Protein AF-A0A928ZDA4-F1 (afdb_monomer_lite)

Sequence (177 aa):
MYIRYGYVRYALRTIPEGKDPSRIAKKLLLHYDCTYNRDIRKQRLRQGKANVVLLCFGHQFLLLATNGEHPEFEKIESLQFSENPLQFSGYSIGVKQGKPYVQMTSRRFRGIKKTLTWMAVHDHNRVTRYMKEISPFSFKGVSDQRWKLIQMVNKKRKKAGLPRIRWSDISPMLTKH

Radius of gyration: 20.85 Å; chains: 1; bounding box: 44×40×58 Å

Secondary structure (DSSP, 8-state):
-GGGGTEEEEEEEEPPTTS-HHHHHHHHHHHTT----HHHHHHHHHTTBPPEEEEEETTEEEEEEESSB-TTTTTS--EETTTSPEEETTEEEEEETTEEEEEE-HHHHHHHHHHHHHHTTS-HHHHHHHHHHT-S---HHHHHHHHHHHHHHHHHHHHTTPPPPPGGGTSPP----

Structure (mmCIF, N/CA/C/O backbone):
data_AF-A0A928ZDA4-F1
#
_entry.id   AF-A0A928ZDA4-F1
#
loop_
_atom_site.group_PDB
_atom_site.id
_atom_site.type_symbol
_atom_site.label_atom_id
_atom_site.label_alt_id
_atom_site.label_comp_id
_atom_site.label_asym_id
_atom_site.label_entity_id
_atom_site.label_seq_id
_atom_site.pdbx_PDB_ins_code
_atom_site.Cartn_x
_atom_site.Cartn_y
_atom_site.Cartn_z
_atom_site.occupancy
_atom_site.B_iso_or_equiv
_atom_site.auth_seq_id
_atom_site.auth_comp_id
_atom_site.auth_asym_id
_atom_site.auth_atom_id
_atom_site.pdbx_PDB_model_num
ATOM 1 N N . MET A 1 1 ? -10.376 3.793 -1.188 1.00 70.31 1 MET A N 1
ATOM 2 C CA . MET A 1 1 ? -9.253 3.529 -0.261 1.00 70.31 1 MET A CA 1
ATOM 3 C C . MET A 1 1 ? -9.558 4.163 1.087 1.00 70.31 1 MET A C 1
ATOM 5 O O . MET A 1 1 ? -9.846 5.350 1.101 1.00 70.31 1 MET A O 1
ATOM 9 N N . TYR A 1 2 ? -9.534 3.392 2.180 1.00 84.75 2 TYR A N 1
ATOM 10 C CA . TYR A 1 2 ? -9.996 3.803 3.520 1.00 84.75 2 TYR A CA 1
ATOM 11 C C . TYR A 1 2 ? -9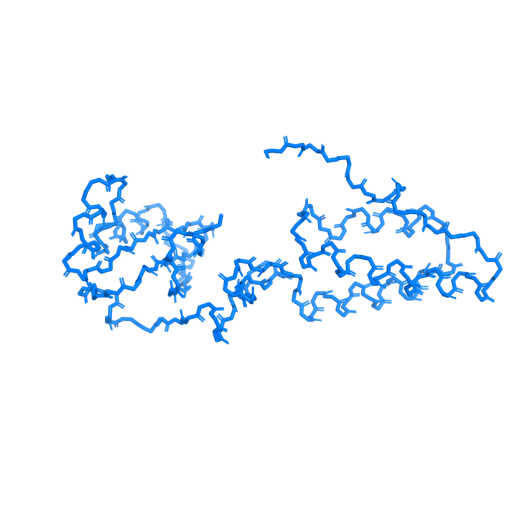.275 5.021 4.111 1.00 84.75 2 TYR A C 1
ATOM 13 O O . TYR A 1 2 ? -9.901 5.796 4.825 1.00 84.75 2 TYR A O 1
ATOM 21 N N . ILE A 1 3 ? -8.018 5.257 3.727 1.00 88.56 3 ILE A N 1
ATOM 22 C CA . ILE A 1 3 ? -7.254 6.450 4.127 1.00 88.56 3 ILE A CA 1
ATOM 23 C C . ILE A 1 3 ? -8.020 7.752 3.831 1.00 88.56 3 ILE A C 1
ATOM 25 O O . ILE A 1 3 ? -8.019 8.665 4.648 1.00 88.56 3 ILE A O 1
ATOM 29 N N . ARG A 1 4 ? -8.764 7.827 2.712 1.00 88.31 4 ARG A N 1
ATOM 30 C CA . ARG A 1 4 ? -9.570 9.019 2.369 1.00 88.31 4 ARG A CA 1
ATOM 31 C C . ARG A 1 4 ? -10.727 9.287 3.338 1.00 88.31 4 ARG A C 1
ATOM 33 O O . ARG A 1 4 ? -11.314 10.357 3.295 1.00 88.31 4 ARG A O 1
ATOM 40 N N . TYR A 1 5 ? -11.079 8.296 4.152 1.00 90.06 5 TYR A N 1
ATOM 41 C CA . TYR A 1 5 ? -12.140 8.355 5.154 1.00 90.06 5 TYR A CA 1
ATOM 42 C C . TYR A 1 5 ? -11.578 8.454 6.582 1.00 90.06 5 TYR A C 1
ATOM 44 O O . TYR A 1 5 ? -12.298 8.172 7.533 1.00 90.06 5 TYR A O 1
ATOM 52 N N . GLY A 1 6 ? -10.300 8.818 6.734 1.00 92.31 6 GLY A N 1
ATOM 53 C CA . GLY A 1 6 ? -9.678 9.068 8.035 1.00 92.31 6 GLY A CA 1
ATOM 54 C C . GLY A 1 6 ? -9.099 7.838 8.730 1.00 92.31 6 GLY A C 1
ATOM 55 O O . GLY A 1 6 ? -8.660 7.956 9.867 1.00 92.31 6 GLY A O 1
ATOM 56 N N . TYR A 1 7 ? -9.065 6.674 8.073 1.00 95.62 7 TYR A N 1
ATOM 57 C CA . TYR A 1 7 ? -8.406 5.478 8.610 1.00 95.62 7 TYR A CA 1
ATOM 58 C C . TYR A 1 7 ? -6.898 5.569 8.374 1.00 95.62 7 TYR A C 1
ATOM 60 O O . TYR A 1 7 ? -6.413 5.255 7.285 1.00 95.62 7 TYR A O 1
ATOM 68 N N . VAL A 1 8 ? -6.178 6.059 9.378 1.00 96.19 8 VAL A N 1
ATOM 69 C CA . VAL A 1 8 ? -4.759 6.433 9.279 1.00 96.19 8 VAL A CA 1
ATOM 70 C C . VAL A 1 8 ? -3.823 5.449 9.977 1.00 96.19 8 VAL A C 1
ATOM 72 O O . VAL A 1 8 ? -2.634 5.427 9.658 1.00 96.19 8 VAL A O 1
ATOM 75 N N . ARG A 1 9 ? -4.360 4.600 10.861 1.00 97.50 9 ARG A N 1
ATOM 76 C CA . ARG A 1 9 ? -3.634 3.530 11.553 1.00 97.50 9 ARG A CA 1
ATOM 77 C C . ARG A 1 9 ? -4.028 2.166 10.999 1.00 97.50 9 ARG A C 1
ATOM 79 O O . ARG A 1 9 ? -5.165 1.979 10.558 1.00 97.50 9 ARG A O 1
ATOM 86 N N . TYR A 1 10 ? -3.111 1.207 11.042 1.00 97.94 10 TYR A N 1
ATOM 87 C CA . TYR A 1 10 ? -3.396 -0.175 10.678 1.00 97.94 10 TYR A CA 1
ATOM 88 C C . TYR A 1 10 ? -2.612 -1.192 11.505 1.00 97.94 10 TYR A C 1
ATOM 90 O O . TYR A 1 10 ? -1.530 -0.905 12.010 1.00 97.94 10 TYR A O 1
ATOM 98 N N . ALA A 1 11 ? -3.145 -2.407 11.584 1.00 97.06 11 ALA A N 1
ATOM 99 C CA . ALA A 1 11 ? -2.438 -3.583 12.068 1.00 97.06 11 ALA A CA 1
ATOM 100 C C . ALA A 1 11 ? -2.668 -4.742 11.094 1.00 97.06 11 ALA A C 1
ATOM 102 O O . ALA A 1 11 ? -3.808 -5.119 10.816 1.00 97.06 11 ALA A O 1
ATOM 103 N N . LEU A 1 12 ? -1.577 -5.291 10.558 1.00 95.62 12 LEU A N 1
ATOM 104 C CA . LEU A 1 12 ? -1.601 -6.482 9.712 1.00 95.62 12 LEU A CA 1
ATOM 105 C C . LEU A 1 12 ? -1.318 -7.715 10.576 1.00 95.62 12 LEU A C 1
ATOM 107 O O . LEU A 1 12 ? -0.388 -7.715 11.387 1.00 95.62 12 LEU A O 1
ATOM 111 N N . ARG A 1 13 ? -2.120 -8.766 10.407 1.00 92.62 13 ARG A N 1
ATOM 112 C CA . ARG A 1 13 ? -1.989 -10.042 11.117 1.00 92.62 13 ARG A CA 1
ATOM 113 C C . ARG A 1 13 ? -2.178 -11.208 10.151 1.00 92.62 13 ARG A C 1
ATOM 115 O O . ARG A 1 13 ? -2.877 -11.083 9.146 1.00 92.62 13 ARG A O 1
ATOM 122 N N . THR A 1 14 ? -1.578 -12.344 10.489 1.00 93.00 14 THR A N 1
ATOM 123 C CA . THR A 1 14 ? -1.718 -13.601 9.749 1.00 93.00 14 THR A CA 1
ATOM 124 C C . THR A 1 14 ? -2.354 -14.642 10.659 1.00 93.00 14 THR A C 1
ATOM 126 O O . THR A 1 14 ? -1.946 -14.803 11.808 1.00 93.00 14 THR A O 1
ATOM 129 N N . ILE A 1 15 ? -3.360 -15.343 10.150 1.00 87.88 15 ILE A N 1
ATOM 130 C CA . ILE A 1 15 ? -3.972 -16.493 10.799 1.00 87.88 15 ILE A CA 1
ATOM 131 C C . ILE A 1 15 ? -3.082 -17.716 10.568 1.00 87.88 15 ILE A C 1
ATOM 133 O O . ILE A 1 15 ? -2.804 -18.029 9.409 1.00 87.88 15 ILE A O 1
ATOM 137 N N . PRO A 1 16 ? -2.690 -18.436 11.636 1.00 88.69 16 PRO A N 1
ATOM 138 C CA . PRO A 1 16 ? -1.978 -19.701 11.511 1.00 88.69 16 PRO A CA 1
ATOM 139 C C . PRO A 1 16 ? -2.716 -20.706 10.625 1.00 88.69 16 PRO A C 1
ATOM 141 O O . PRO A 1 16 ? -3.950 -20.761 10.623 1.00 88.69 16 PRO A O 1
ATOM 144 N N . GLU A 1 17 ? -1.959 -21.529 9.910 1.00 85.75 17 GLU A N 1
ATOM 145 C CA . GLU A 1 17 ? -2.516 -22.621 9.114 1.00 85.75 17 GLU A CA 1
ATOM 146 C C . GLU A 1 17 ? -3.357 -23.572 9.987 1.00 85.75 17 GLU A C 1
ATOM 148 O O . GLU A 1 17 ? -3.111 -23.740 11.183 1.00 85.75 17 GLU A O 1
ATOM 153 N N . GLY A 1 18 ? -4.420 -24.135 9.407 1.00 88.25 18 GLY A N 1
ATOM 154 C CA . GLY A 1 18 ? -5.359 -25.021 10.106 1.00 88.25 18 GLY A CA 1
ATOM 155 C C . GLY A 1 18 ? -6.476 -24.319 10.889 1.00 88.25 18 GLY A C 1
ATOM 156 O O . GLY A 1 18 ? -7.424 -24.979 11.315 1.00 88.25 18 GLY A O 1
ATOM 157 N N . LYS A 1 19 ? -6.437 -22.989 11.054 1.00 91.38 19 LYS A N 1
ATOM 158 C CA . LYS A 1 19 ? -7.575 -22.240 11.614 1.00 91.38 19 LYS A CA 1
ATOM 159 C C . LYS A 1 19 ? -8.498 -21.722 10.515 1.00 91.38 19 LYS A C 1
ATOM 161 O O . LYS A 1 19 ? -8.033 -21.174 9.522 1.00 91.38 19 LYS A O 1
ATOM 166 N N . ASP A 1 20 ? -9.806 -21.826 10.750 1.00 91.69 20 ASP A N 1
ATOM 167 C CA . ASP A 1 20 ? -10.850 -21.291 9.869 1.00 91.69 20 ASP A CA 1
ATOM 168 C C . ASP A 1 20 ? -10.830 -19.744 9.866 1.00 91.69 20 ASP A C 1
ATOM 170 O O . ASP A 1 20 ? -11.156 -19.120 10.893 1.00 91.69 20 ASP A O 1
ATOM 174 N N . PRO A 1 21 ? -10.490 -19.106 8.725 1.00 93.19 21 PRO A N 1
ATOM 175 C CA . PRO A 1 21 ? -10.436 -17.654 8.619 1.00 93.19 21 PRO A CA 1
ATOM 176 C C . PRO A 1 21 ? -11.782 -16.974 8.878 1.00 93.19 21 PRO A C 1
ATOM 178 O O . PRO A 1 21 ? -11.818 -15.903 9.481 1.00 93.19 21 PRO A O 1
ATOM 181 N N . SER A 1 22 ? -12.901 -17.587 8.484 1.00 92.69 22 SER A N 1
ATOM 182 C CA . SER A 1 22 ? -14.239 -17.016 8.661 1.00 92.69 22 SER A CA 1
ATOM 183 C C . SER A 1 22 ? -14.660 -16.994 10.128 1.00 92.69 22 SER A C 1
ATOM 185 O O . SER A 1 22 ? 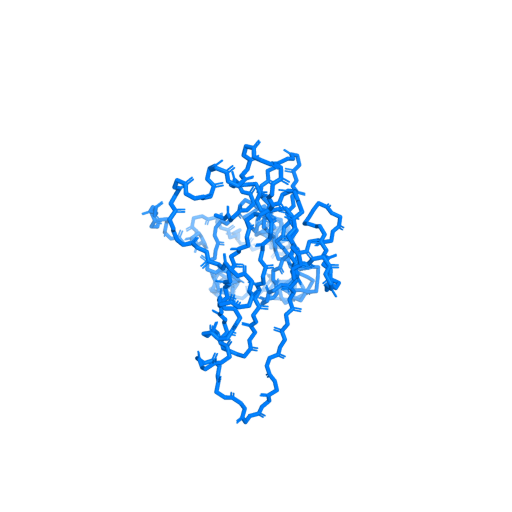-15.228 -16.003 10.597 1.00 92.69 22 SER A O 1
ATOM 187 N N . ARG A 1 23 ? -14.350 -18.051 10.889 1.00 94.38 23 ARG A N 1
ATOM 188 C CA . ARG A 1 23 ? -14.591 -18.073 12.344 1.00 94.38 23 ARG A CA 1
ATOM 189 C C . ARG A 1 23 ? -13.770 -17.014 13.067 1.00 94.38 23 ARG A C 1
ATOM 191 O O . ARG A 1 23 ? -14.292 -16.343 13.956 1.00 94.38 23 ARG A O 1
ATOM 198 N N . ILE A 1 24 ? -12.507 -16.838 12.685 1.00 93.88 24 ILE A N 1
ATOM 199 C CA . ILE A 1 24 ? -11.658 -15.798 13.274 1.00 93.88 24 ILE A CA 1
ATOM 200 C C . ILE A 1 24 ? -12.147 -14.405 12.879 1.00 93.88 24 ILE A C 1
ATOM 202 O O . ILE A 1 24 ? -12.224 -13.543 13.748 1.00 93.88 24 ILE A O 1
ATOM 206 N N . ALA A 1 25 ? -12.562 -14.194 11.627 1.00 93.81 25 ALA A N 1
ATOM 207 C CA . ALA A 1 25 ? -13.123 -12.919 11.186 1.00 93.81 25 ALA A CA 1
ATOM 208 C C . ALA A 1 25 ? -14.306 -12.494 12.067 1.00 93.81 25 ALA A C 1
ATOM 210 O O . ALA A 1 25 ? -14.339 -11.367 12.550 1.00 93.81 25 ALA A O 1
ATOM 211 N N . LYS A 1 26 ? -15.235 -13.418 12.352 1.00 94.81 26 LYS A N 1
ATOM 212 C CA . LYS A 1 26 ? -16.373 -13.167 13.253 1.00 94.81 26 LYS A CA 1
ATOM 213 C C . LYS A 1 26 ? -15.921 -12.768 14.660 1.00 94.81 26 LYS A C 1
ATOM 215 O O . LYS A 1 26 ? -16.444 -11.805 15.213 1.00 94.81 26 LYS A O 1
ATOM 220 N N . LYS A 1 27 ? -14.925 -13.464 15.220 1.00 94.94 27 LYS A N 1
ATOM 221 C CA . LYS A 1 27 ? -14.353 -13.121 16.534 1.00 94.94 27 LYS A CA 1
ATOM 222 C C . LYS A 1 27 ? -13.717 -11.732 16.532 1.00 94.94 27 LYS A C 1
ATOM 224 O O . LYS A 1 27 ? -13.946 -10.973 17.463 1.00 94.94 27 LYS A O 1
ATOM 229 N N . LEU A 1 28 ? -12.961 -11.390 15.489 1.00 95.12 28 LEU A N 1
ATOM 230 C CA . LEU A 1 28 ? -12.314 -10.083 15.355 1.00 95.12 28 LEU A CA 1
ATOM 231 C C . LEU A 1 28 ? -13.337 -8.955 15.182 1.00 95.12 28 LEU A C 1
ATOM 233 O O . LEU A 1 28 ? -13.181 -7.908 15.800 1.00 95.12 28 LEU A O 1
ATOM 237 N N . LEU A 1 29 ? -14.395 -9.166 14.393 1.00 95.88 29 LEU A N 1
ATOM 238 C CA . LEU A 1 29 ? -15.465 -8.178 14.227 1.00 95.88 29 LEU A CA 1
ATOM 239 C C . LEU A 1 29 ? -16.115 -7.824 15.569 1.00 95.88 29 LEU A C 1
ATOM 241 O O . LEU A 1 29 ? -16.313 -6.645 15.844 1.00 95.88 29 LEU A O 1
ATOM 245 N N . LEU A 1 30 ? -16.399 -8.832 16.401 1.00 96.25 30 LEU A N 1
ATOM 246 C CA . LEU A 1 30 ? -16.964 -8.636 17.737 1.00 96.25 30 LEU A CA 1
ATOM 247 C C . LEU A 1 30 ? -15.954 -8.001 18.698 1.00 96.25 30 LEU A C 1
ATOM 249 O O . LEU A 1 30 ? -16.270 -7.021 19.360 1.00 96.25 30 LEU A O 1
ATOM 253 N N . HIS A 1 31 ? -14.732 -8.535 18.750 1.00 96.62 31 HIS A N 1
ATOM 254 C CA . HIS A 1 31 ? -13.695 -8.076 19.673 1.00 96.62 31 HIS A CA 1
ATOM 255 C C . HIS A 1 31 ? -13.314 -6.609 19.442 1.00 96.62 31 HIS A C 1
ATOM 257 O O . HIS A 1 31 ? -13.164 -5.856 20.394 1.00 96.62 31 HIS A O 1
ATOM 263 N N . TYR A 1 32 ? -13.217 -6.180 18.182 1.00 96.62 32 TYR A N 1
ATOM 264 C CA . TYR A 1 32 ? -12.901 -4.794 17.828 1.00 96.62 32 TYR A CA 1
ATOM 265 C C . TYR A 1 32 ? -14.138 -3.918 17.600 1.00 96.62 32 TYR A C 1
ATOM 267 O O . TYR A 1 32 ? -14.006 -2.854 17.001 1.00 96.62 32 TYR A O 1
ATOM 275 N N . ASP A 1 33 ? -15.331 -4.378 17.999 1.00 95.81 33 ASP A N 1
ATOM 276 C CA . ASP A 1 33 ? -16.594 -3.637 17.862 1.00 95.81 33 ASP A CA 1
ATOM 277 C C . ASP A 1 33 ? -16.744 -2.978 16.467 1.00 95.81 33 ASP A C 1
ATOM 279 O O . ASP A 1 33 ? -17.072 -1.793 16.290 1.00 95.81 33 ASP A O 1
ATOM 283 N N . CYS A 1 34 ? -16.412 -3.764 15.436 1.00 95.25 34 CYS A N 1
ATOM 284 C CA . CYS A 1 34 ? -16.444 -3.333 14.047 1.00 95.25 34 CYS A CA 1
ATOM 285 C C . CYS A 1 34 ? -17.901 -3.124 13.636 1.00 95.25 34 CYS A C 1
ATOM 287 O O . CYS A 1 34 ? -18.684 -4.071 13.584 1.00 95.25 34 CYS A O 1
ATOM 289 N N . THR A 1 35 ? -18.262 -1.893 13.278 1.00 92.50 35 THR A N 1
ATOM 290 C CA . THR A 1 35 ? -19.640 -1.560 12.905 1.00 92.50 35 THR A CA 1
ATOM 291 C C . THR A 1 35 ? -19.752 -1.058 11.469 1.00 92.50 35 THR A C 1
ATOM 293 O O . THR A 1 35 ? -18.969 -0.229 10.995 1.00 92.50 35 THR A O 1
ATOM 296 N N . TYR A 1 36 ? -20.784 -1.531 10.772 1.00 88.75 36 TYR A N 1
ATOM 297 C CA . TYR A 1 36 ? -21.170 -1.024 9.455 1.00 88.75 36 TYR A CA 1
ATOM 298 C C . TYR A 1 36 ? -22.107 0.190 9.558 1.00 88.75 36 TYR A C 1
ATOM 300 O O . TYR A 1 36 ? -22.239 0.954 8.595 1.00 88.75 36 TYR A O 1
ATOM 308 N N . ASN A 1 37 ? -22.702 0.432 10.732 1.00 94.25 37 ASN A N 1
ATOM 309 C CA . ASN A 1 37 ? -23.636 1.531 10.941 1.00 94.25 37 ASN A CA 1
ATOM 310 C C . ASN A 1 37 ? -22.908 2.880 10.820 1.00 94.25 37 ASN A C 1
ATOM 312 O O . ASN A 1 37 ? -21.867 3.125 11.433 1.00 94.25 37 ASN A O 1
ATOM 316 N N . ARG A 1 38 ? -23.420 3.764 9.962 1.00 93.38 38 ARG A N 1
ATOM 317 C CA . ARG A 1 38 ? -22.803 5.068 9.694 1.00 93.38 38 ARG A CA 1
ATOM 318 C C . ARG A 1 38 ? -22.951 6.031 10.872 1.00 93.38 38 ARG A C 1
ATOM 320 O O . ARG A 1 38 ? -22.024 6.795 11.128 1.00 93.38 38 ARG A O 1
ATOM 327 N N . ASP A 1 39 ? -24.077 6.004 11.569 1.00 95.81 39 ASP A N 1
ATOM 328 C CA . ASP A 1 39 ? -24.382 6.971 12.620 1.00 95.81 39 ASP A CA 1
ATOM 329 C C . ASP A 1 39 ? -23.648 6.638 13.914 1.00 95.81 39 ASP A C 1
ATOM 331 O O . ASP A 1 39 ? -23.065 7.541 14.510 1.00 95.81 39 ASP A O 1
ATOM 335 N N . ILE A 1 40 ? -23.498 5.348 14.236 1.00 95.06 40 ILE A N 1
ATOM 336 C CA . ILE A 1 40 ? -22.592 4.902 15.308 1.00 95.06 40 ILE A CA 1
ATOM 337 C C . ILE A 1 40 ? -21.164 5.388 15.029 1.00 95.06 40 ILE A C 1
ATOM 339 O O . ILE A 1 40 ? -20.522 5.968 15.903 1.00 95.06 40 ILE A O 1
ATOM 343 N N . ARG A 1 41 ? -20.668 5.236 13.790 1.00 95.25 41 ARG A N 1
ATOM 344 C CA . ARG A 1 41 ? -19.318 5.705 13.424 1.00 95.25 41 ARG A CA 1
ATOM 345 C C . ARG A 1 41 ? -19.162 7.215 13.566 1.00 95.25 41 ARG A C 1
ATOM 347 O O . ARG A 1 41 ? -18.141 7.670 14.076 1.00 95.25 41 ARG A O 1
ATOM 354 N N . LYS A 1 42 ? -20.157 7.997 13.134 1.00 94.88 42 LYS A N 1
ATOM 355 C CA . LYS A 1 42 ? -20.159 9.461 13.304 1.00 94.88 42 LYS A CA 1
ATOM 356 C C . LYS A 1 42 ? -20.183 9.855 14.780 1.00 94.88 42 LYS A C 1
ATOM 358 O O . LYS A 1 42 ? -19.454 10.762 15.167 1.00 94.88 42 LYS A O 1
ATOM 363 N N . GLN A 1 43 ? -21.005 9.189 15.589 1.00 96.12 43 GLN A N 1
ATOM 364 C CA . GLN A 1 43 ? -21.102 9.440 17.024 1.00 96.12 43 GLN A CA 1
ATOM 365 C C . GLN A 1 43 ? -19.774 9.146 17.725 1.00 96.12 43 GLN A C 1
ATOM 367 O O . GLN A 1 43 ? -19.294 9.996 18.469 1.00 96.12 43 GLN A O 1
ATOM 372 N N . ARG A 1 44 ? -19.141 8.002 17.427 1.00 95.88 44 ARG A N 1
ATOM 373 C CA . ARG A 1 44 ? -17.809 7.648 17.945 1.00 95.88 44 ARG A CA 1
ATOM 374 C C . ARG A 1 44 ? -16.777 8.729 17.624 1.00 95.88 44 ARG A C 1
ATOM 376 O O . ARG A 1 44 ? -16.124 9.215 18.539 1.00 95.88 44 ARG A O 1
ATOM 383 N N . LEU A 1 45 ? -16.717 9.193 16.371 1.00 93.94 45 LEU A N 1
ATOM 384 C CA . LEU A 1 45 ? -15.791 10.266 15.980 1.00 93.94 45 LEU A CA 1
ATOM 385 C C . LEU A 1 45 ? -16.029 11.568 16.756 1.00 93.94 45 LEU A C 1
ATOM 387 O O . LEU A 1 45 ? -15.066 12.201 17.173 1.00 93.94 45 LEU A O 1
ATOM 391 N N . ARG A 1 46 ? -17.291 11.961 16.989 1.00 94.69 46 ARG A N 1
ATOM 392 C CA . ARG A 1 46 ? -17.619 13.152 17.801 1.00 94.69 46 ARG A CA 1
ATOM 393 C C . ARG A 1 46 ? -17.194 13.010 19.262 1.00 94.69 46 ARG A C 1
ATOM 395 O O . ARG A 1 46 ? -16.896 14.009 19.898 1.00 94.69 46 ARG A O 1
ATOM 402 N N . GLN A 1 47 ? -17.168 11.785 19.777 1.00 96.31 47 GLN A N 1
ATOM 403 C CA . GLN A 1 47 ? -16.723 11.460 21.133 1.00 96.31 47 GLN A CA 1
ATOM 404 C C . GLN A 1 47 ? -15.204 11.231 21.228 1.00 96.31 47 GLN A C 1
ATOM 406 O O . GLN A 1 47 ? -14.736 10.777 22.265 1.00 96.31 47 GLN A O 1
ATOM 411 N N . GLY A 1 48 ? -14.437 11.466 20.155 1.00 95.06 48 GLY A N 1
ATOM 412 C CA . GLY A 1 48 ? -12.996 11.191 20.133 1.00 95.06 48 GLY A CA 1
ATOM 413 C C . GLY A 1 48 ? -12.636 9.699 20.117 1.00 95.06 48 GLY A C 1
ATOM 414 O O . GLY A 1 48 ? -11.480 9.344 20.330 1.00 95.06 48 GLY A O 1
ATOM 415 N N . LYS A 1 49 ? -13.602 8.812 19.847 1.00 97.06 49 LYS A N 1
ATOM 416 C CA . LYS A 1 49 ? -13.391 7.361 19.769 1.00 97.06 49 LYS A CA 1
ATOM 417 C C . LYS A 1 49 ? -13.020 6.938 18.354 1.00 97.06 49 LYS A C 1
ATOM 419 O O . LYS A 1 49 ? -13.635 7.379 17.377 1.00 97.06 49 LYS A O 1
ATOM 424 N N . ALA A 1 50 ? -12.056 6.029 18.246 1.00 97.19 50 ALA A N 1
ATOM 425 C CA . ALA A 1 50 ? -11.666 5.467 16.964 1.00 97.19 50 ALA A CA 1
ATOM 426 C C . ALA A 1 50 ? -12.710 4.472 16.437 1.00 97.19 50 ALA A C 1
ATOM 428 O O . ALA A 1 50 ? -13.324 3.700 17.175 1.00 97.19 50 ALA A O 1
ATOM 429 N N . ASN A 1 51 ? -12.888 4.472 15.117 1.00 97.69 51 ASN A N 1
ATOM 430 C CA . ASN A 1 51 ? -13.604 3.426 14.404 1.00 97.69 51 ASN A CA 1
ATOM 431 C C . ASN A 1 51 ? -12.611 2.416 13.853 1.00 97.69 51 ASN A C 1
ATOM 433 O O . ASN A 1 51 ? -11.667 2.813 13.168 1.00 97.69 51 ASN A O 1
ATOM 437 N N . VAL A 1 52 ? -12.881 1.132 14.074 1.00 97.50 52 VAL A N 1
ATOM 438 C CA . VAL A 1 52 ? -12.100 0.026 13.519 1.00 97.50 52 VAL A CA 1
ATOM 439 C C . VAL A 1 52 ? -12.889 -0.662 12.406 1.00 97.50 52 VAL A C 1
ATOM 441 O O . VAL A 1 52 ? -14.102 -0.856 12.506 1.00 97.50 52 VAL A O 1
ATOM 444 N N . VAL A 1 53 ? -12.201 -1.017 11.321 1.00 96.50 53 VAL A N 1
ATOM 445 C CA . VAL A 1 53 ? -12.731 -1.892 10.267 1.00 96.50 53 VAL A CA 1
ATOM 446 C C . VAL A 1 53 ? -11.780 -3.049 10.011 1.00 96.50 53 VAL A C 1
ATOM 448 O O . VAL A 1 53 ? -10.560 -2.891 10.071 1.00 96.50 53 VAL A O 1
ATOM 451 N N . LEU A 1 54 ? -12.356 -4.200 9.677 1.00 95.94 54 LEU A N 1
ATOM 452 C CA . LEU A 1 54 ? -11.635 -5.420 9.348 1.00 95.94 54 LEU A CA 1
ATOM 453 C C . LEU A 1 54 ? -11.693 -5.687 7.842 1.00 95.94 54 LEU A C 1
ATOM 455 O O . LEU A 1 54 ? -12.775 -5.733 7.257 1.00 95.94 54 LEU A O 1
ATOM 459 N N . LEU A 1 55 ? -10.535 -5.919 7.228 1.00 94.06 55 LEU A N 1
ATOM 460 C CA . LEU A 1 55 ? -10.410 -6.442 5.869 1.00 94.06 55 LEU A CA 1
ATOM 461 C C . LEU A 1 55 ? -9.744 -7.818 5.916 1.00 94.06 55 LEU A C 1
ATOM 463 O O . LEU A 1 55 ? -8.740 -7.994 6.603 1.00 94.06 55 LEU A O 1
ATOM 467 N N . CYS A 1 56 ? -10.297 -8.778 5.177 1.00 92.38 56 CYS A N 1
ATOM 468 C CA . CYS A 1 56 ? -9.827 -10.163 5.154 1.00 92.38 56 CYS A CA 1
ATOM 469 C C . CYS A 1 56 ? -9.326 -10.519 3.748 1.00 92.38 56 CYS A C 1
ATOM 471 O O . CYS A 1 56 ? -9.997 -10.215 2.762 1.00 92.38 56 CYS A O 1
ATOM 473 N N . PHE A 1 57 ? -8.173 -11.178 3.654 1.00 90.88 57 PHE A N 1
ATOM 474 C CA . PHE A 1 57 ? -7.613 -11.692 2.405 1.00 90.88 57 PHE A CA 1
ATOM 475 C C . PHE A 1 57 ? -6.918 -13.034 2.654 1.00 90.88 57 PHE A C 1
ATOM 477 O O . PHE A 1 57 ? -5.784 -13.081 3.133 1.00 90.88 57 PHE A O 1
ATOM 484 N N . GLY A 1 58 ? -7.609 -14.138 2.354 1.00 89.06 58 GLY A N 1
ATOM 485 C CA . GLY A 1 58 ? -7.137 -15.479 2.704 1.00 89.06 58 GLY A CA 1
ATOM 486 C C . GLY A 1 58 ? -6.882 -15.591 4.211 1.00 89.06 58 GLY A C 1
ATOM 487 O O . GLY A 1 58 ? -7.780 -15.350 5.014 1.00 89.06 58 GLY A O 1
ATOM 488 N N . HIS A 1 59 ? -5.640 -15.896 4.588 1.00 91.38 59 HIS A N 1
ATOM 489 C CA . HIS A 1 59 ? -5.197 -15.954 5.985 1.00 91.38 59 HIS A CA 1
ATOM 490 C C . HIS A 1 59 ? -4.684 -14.610 6.530 1.00 91.38 59 HIS A C 1
ATOM 492 O O . HIS A 1 59 ? -4.252 -14.545 7.675 1.00 91.38 59 HIS A O 1
ATOM 498 N N . GLN A 1 60 ? -4.715 -13.525 5.754 1.00 93.06 60 GLN A N 1
ATOM 499 C CA . GLN A 1 60 ? -4.268 -12.204 6.199 1.00 93.06 60 GLN A CA 1
ATOM 500 C C . GLN A 1 60 ? -5.447 -11.318 6.597 1.00 93.06 60 GLN A C 1
ATOM 502 O O . GLN A 1 60 ? -6.458 -11.247 5.899 1.00 93.06 60 GLN A O 1
ATOM 507 N N . PHE A 1 61 ? -5.290 -10.606 7.710 1.00 93.81 61 PHE A N 1
ATOM 508 C CA . PHE A 1 61 ? -6.295 -9.709 8.265 1.00 93.81 61 PHE A CA 1
ATOM 509 C C . PHE A 1 61 ? -5.666 -8.352 8.497 1.00 93.81 61 PHE A C 1
ATOM 511 O O . PHE A 1 61 ? -4.581 -8.239 9.067 1.00 93.81 61 PHE A O 1
ATOM 518 N N . LEU A 1 62 ? -6.362 -7.323 8.041 1.00 96.00 62 LEU A N 1
ATOM 519 C CA . LEU A 1 62 ? -5.949 -5.944 8.178 1.00 96.00 62 LEU A CA 1
ATOM 520 C C . LEU A 1 62 ? -7.014 -5.210 8.981 1.00 96.00 62 LEU A C 1
ATOM 522 O O . LEU A 1 62 ? -8.131 -5.004 8.505 1.00 96.00 62 LEU A O 1
ATOM 526 N N . LEU A 1 63 ? -6.650 -4.824 10.197 1.00 97.00 63 LEU A N 1
ATOM 527 C CA . LEU A 1 63 ? -7.422 -3.883 10.992 1.00 97.00 63 LEU A CA 1
ATOM 528 C C . LEU A 1 63 ? -7.005 -2.478 10.581 1.00 97.00 63 LEU A C 1
ATOM 530 O O . LEU A 1 63 ? -5.812 -2.186 10.508 1.00 97.00 63 LEU A O 1
ATOM 534 N N . LEU A 1 64 ? -7.974 -1.612 10.317 1.00 97.38 64 LEU A N 1
ATOM 535 C CA . LEU A 1 64 ? -7.745 -0.195 10.060 1.00 97.38 64 LEU A CA 1
ATOM 536 C C . LEU A 1 64 ? -8.478 0.611 11.118 1.00 97.38 64 LEU A C 1
ATOM 538 O O . LEU A 1 64 ? -9.650 0.339 11.366 1.00 97.38 64 LEU A O 1
ATOM 542 N N . ALA A 1 65 ? -7.829 1.632 11.666 1.00 97.88 65 ALA A N 1
ATOM 543 C CA . ALA A 1 65 ? -8.425 2.511 12.661 1.00 97.88 65 ALA A CA 1
ATOM 544 C C . ALA A 1 65 ? -8.362 3.979 12.228 1.00 97.88 65 ALA A C 1
ATOM 546 O O . ALA A 1 65 ? -7.391 4.427 11.602 1.00 97.88 65 ALA A O 1
ATOM 547 N N . THR A 1 66 ? -9.413 4.733 12.552 1.00 97.44 66 THR A N 1
ATOM 548 C CA . THR A 1 66 ? -9.356 6.199 12.533 1.00 97.44 66 THR A CA 1
ATOM 549 C C . THR A 1 66 ? -8.544 6.727 13.71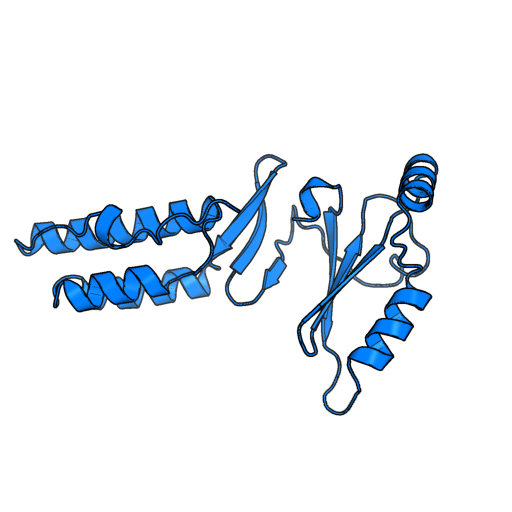4 1.00 97.44 66 THR A C 1
ATOM 551 O O . THR A 1 66 ? -8.187 5.968 14.611 1.00 97.44 66 THR A O 1
ATOM 554 N N . ASN A 1 67 ? -8.275 8.033 13.740 1.00 94.88 67 ASN A N 1
ATOM 555 C CA . ASN A 1 67 ? -7.815 8.680 14.970 1.00 94.88 67 ASN A CA 1
ATOM 556 C C . ASN A 1 67 ? -8.873 8.563 16.078 1.00 94.88 67 ASN A C 1
ATOM 558 O O . ASN A 1 67 ? -10.070 8.452 15.785 1.00 94.88 67 ASN A O 1
ATOM 562 N N . GLY A 1 68 ? -8.404 8.615 17.322 1.00 95.06 68 GLY A N 1
ATOM 563 C CA . GLY A 1 68 ? -9.198 8.422 18.531 1.00 95.06 68 GLY A CA 1
ATOM 564 C C . GLY A 1 68 ? -8.783 7.169 19.295 1.00 95.06 68 GLY A C 1
ATOM 565 O O . GLY A 1 68 ? -7.946 6.398 18.829 1.00 95.06 68 GLY A O 1
ATOM 566 N N . GLU A 1 69 ? -9.390 6.972 20.458 1.00 95.81 69 GLU A N 1
ATOM 567 C CA . GLU A 1 69 ? -9.112 5.822 21.319 1.00 95.81 69 GLU A CA 1
ATOM 568 C C . GLU A 1 69 ? -10.068 4.666 21.015 1.00 95.81 69 GLU A C 1
ATOM 570 O O . GLU A 1 69 ? -11.271 4.869 20.807 1.00 95.81 69 GLU A O 1
ATOM 575 N N . HIS A 1 70 ? -9.547 3.439 20.996 1.00 97.25 70 HIS A N 1
ATOM 576 C CA . HIS A 1 70 ? -10.359 2.226 20.941 1.00 97.25 70 HIS A CA 1
ATOM 577 C C . HIS A 1 70 ? -9.791 1.159 21.894 1.00 97.25 70 HIS A C 1
ATOM 579 O O . HIS A 1 70 ? -8.687 0.670 21.637 1.00 97.25 70 HIS A O 1
ATOM 585 N N . PRO A 1 71 ? -10.537 0.724 22.934 1.00 95.75 71 PRO A N 1
ATOM 586 C CA . PRO A 1 71 ? -9.998 -0.075 24.040 1.00 95.75 71 PRO A CA 1
ATOM 587 C C . PRO A 1 71 ? -9.197 -1.307 23.616 1.00 95.75 71 PRO A C 1
ATOM 589 O O . PRO A 1 71 ? -8.110 -1.541 24.130 1.00 95.75 71 PRO A O 1
ATOM 592 N N . GLU A 1 72 ? -9.694 -2.078 22.647 1.00 97.00 72 GLU A N 1
ATOM 593 C CA . GLU A 1 72 ? -8.998 -3.288 22.183 1.00 97.00 72 GLU A CA 1
ATOM 594 C C . GLU A 1 72 ? -7.926 -3.012 21.120 1.00 97.00 72 GLU A C 1
ATOM 596 O O . GLU A 1 72 ? -7.013 -3.813 20.933 1.00 97.00 72 GLU A O 1
ATOM 601 N N . PHE A 1 73 ? -8.005 -1.882 20.411 1.00 96.88 73 PHE A N 1
ATOM 602 C CA . PHE A 1 73 ? -7.043 -1.561 19.350 1.00 96.88 73 PHE A CA 1
ATOM 603 C C . PHE A 1 73 ? -5.761 -0.968 19.933 1.00 96.88 73 PHE A C 1
ATOM 605 O O . PHE A 1 73 ? -4.682 -1.248 19.426 1.00 96.88 73 PHE A O 1
ATOM 612 N N . GLU A 1 74 ? -5.858 -0.217 21.033 1.00 96.75 74 GLU A N 1
ATOM 613 C CA . GLU A 1 74 ? -4.677 0.319 21.720 1.00 96.75 74 GLU A CA 1
ATOM 614 C C . GLU A 1 74 ? -3.841 -0.765 22.415 1.00 96.75 74 GLU A C 1
ATOM 616 O O . GLU A 1 74 ? -2.664 -0.558 22.689 1.00 96.75 74 GLU A O 1
ATOM 621 N N . LYS A 1 75 ? -4.409 -1.955 22.647 1.00 96.94 75 LYS A N 1
ATOM 622 C CA . LYS A 1 75 ? -3.683 -3.102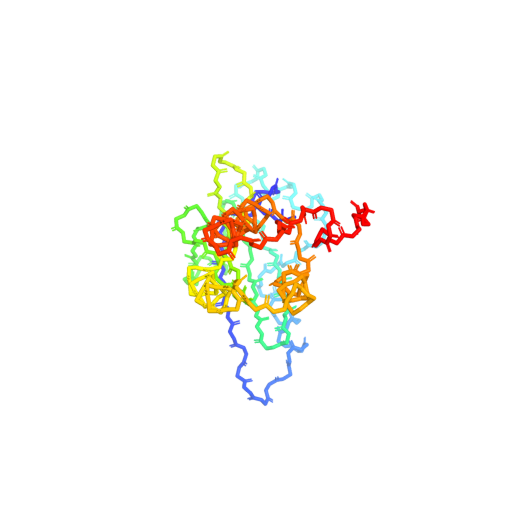 23.218 1.00 96.94 75 LYS A CA 1
ATOM 623 C C . LYS A 1 75 ? -2.763 -3.801 22.217 1.00 96.94 75 LYS A C 1
ATOM 625 O O . LYS A 1 75 ? -2.038 -4.717 22.601 1.00 96.94 75 LYS A O 1
ATOM 630 N N . ILE A 1 76 ? -2.817 -3.438 20.935 1.00 95.94 76 ILE A N 1
ATOM 631 C CA . ILE A 1 76 ? -2.010 -4.068 19.892 1.00 95.94 76 ILE A CA 1
ATOM 632 C C . ILE A 1 76 ? -1.051 -3.075 19.248 1.00 95.94 76 ILE A C 1
ATOM 634 O O . ILE A 1 76 ? -1.354 -1.899 19.060 1.00 95.94 76 ILE A O 1
ATOM 638 N N . GLU A 1 77 ? 0.093 -3.589 18.802 1.00 95.69 77 GLU A N 1
ATOM 639 C CA . GLU A 1 77 ? 0.991 -2.808 17.963 1.00 95.69 77 GLU A CA 1
ATOM 640 C C . GLU A 1 77 ? 0.313 -2.483 16.624 1.00 95.69 77 GLU A C 1
ATOM 642 O O . GLU A 1 77 ? -0.149 -3.380 15.898 1.00 95.69 77 GLU A O 1
ATOM 647 N N . SER A 1 78 ? 0.265 -1.188 16.314 1.00 96.88 78 SER A N 1
ATOM 648 C CA . SER A 1 78 ? -0.307 -0.621 15.097 1.00 96.88 78 SER A CA 1
ATOM 649 C C . SER A 1 78 ? 0.639 0.424 14.509 1.00 96.88 78 SER A C 1
ATOM 651 O O . SER A 1 78 ? 1.423 1.046 15.219 1.00 96.88 78 SER A O 1
ATOM 653 N N . LEU A 1 79 ? 0.558 0.619 13.197 1.00 97.50 79 LEU A N 1
ATOM 654 C CA . LEU A 1 79 ? 1.415 1.520 12.434 1.00 97.50 79 LEU A CA 1
ATOM 655 C C . LEU A 1 79 ? 0.586 2.622 11.776 1.00 97.50 79 LEU A C 1
ATOM 657 O O . LEU A 1 79 ? -0.583 2.416 11.445 1.00 97.50 79 LEU A O 1
ATOM 661 N N . GLN A 1 80 ? 1.197 3.781 11.528 1.00 96.69 80 GLN A N 1
ATOM 662 C CA . GLN A 1 80 ? 0.581 4.861 10.754 1.00 96.69 80 GLN A CA 1
ATOM 663 C C . GLN A 1 80 ? 0.954 4.777 9.271 1.00 96.69 80 GLN A C 1
ATOM 665 O O . GLN A 1 80 ? 2.120 4.608 8.928 1.00 96.69 80 GLN A O 1
ATOM 670 N N . PHE A 1 81 ? -0.009 4.966 8.364 1.00 96.56 81 PHE A N 1
ATOM 671 C CA . PHE A 1 81 ? 0.247 4.934 6.913 1.00 96.56 81 PHE A CA 1
ATOM 672 C C . PHE A 1 81 ? 1.156 6.062 6.396 1.00 96.56 81 PHE A C 1
ATOM 674 O O . PHE A 1 81 ? 1.726 5.932 5.308 1.00 96.56 81 PHE A O 1
ATOM 681 N N . SER A 1 82 ? 1.227 7.185 7.114 1.00 94.25 82 SER A N 1
ATOM 682 C CA . SER A 1 82 ? 2.080 8.343 6.806 1.00 94.25 82 SER A CA 1
ATOM 683 C C . SER A 1 82 ? 3.564 8.031 6.980 1.00 94.25 82 SER A C 1
ATOM 685 O O . SER A 1 82 ? 4.378 8.479 6.178 1.00 94.25 82 SER A O 1
ATOM 687 N N . GLU A 1 83 ? 3.893 7.248 8.002 1.00 95.31 83 GLU A N 1
ATOM 688 C CA . GLU A 1 83 ? 5.266 6.914 8.392 1.00 95.31 83 GLU A CA 1
ATOM 689 C C . GLU A 1 83 ? 5.675 5.541 7.858 1.00 95.31 83 GLU A C 1
ATOM 691 O O . GLU A 1 83 ? 6.776 5.349 7.348 1.00 95.31 83 GLU A O 1
ATOM 696 N N . ASN A 1 84 ? 4.742 4.592 7.916 1.00 96.81 84 ASN A N 1
ATOM 697 C CA . ASN A 1 84 ? 4.957 3.183 7.638 1.00 96.81 84 ASN A CA 1
ATOM 698 C C . ASN A 1 84 ? 3.948 2.703 6.583 1.00 96.81 84 ASN A C 1
ATOM 700 O O . ASN A 1 84 ? 2.943 2.078 6.928 1.00 96.81 84 ASN A O 1
ATOM 704 N N . PRO A 1 85 ? 4.164 2.978 5.282 1.00 96.44 85 PRO A N 1
ATOM 705 C CA . PRO A 1 85 ? 3.272 2.508 4.228 1.00 96.44 85 PRO A CA 1
ATOM 706 C C . PRO A 1 85 ? 3.090 0.986 4.273 1.00 96.44 85 PRO A C 1
ATOM 708 O O . PRO A 1 85 ? 4.067 0.235 4.324 1.00 96.44 85 PRO A O 1
ATOM 711 N N . LEU A 1 86 ? 1.845 0.523 4.179 1.00 96.19 86 LEU A N 1
ATOM 712 C CA . LEU A 1 86 ? 1.517 -0.897 4.159 1.00 96.19 86 LEU A CA 1
ATOM 713 C C . LEU A 1 86 ? 2.103 -1.550 2.906 1.00 96.19 86 LEU A C 1
ATOM 715 O O . LEU A 1 86 ? 1.748 -1.195 1.777 1.00 96.19 86 LEU A O 1
ATOM 719 N N . GLN A 1 87 ? 2.969 -2.538 3.111 1.00 95.31 87 GLN A N 1
ATOM 720 C CA . GLN A 1 87 ? 3.477 -3.387 2.040 1.00 95.31 87 GLN A CA 1
ATOM 721 C C . GLN A 1 87 ? 2.535 -4.580 1.857 1.00 95.31 87 GLN A C 1
ATOM 723 O O . GLN A 1 87 ? 2.378 -5.394 2.762 1.00 95.31 87 GLN A O 1
ATOM 728 N N . PHE A 1 88 ? 1.905 -4.701 0.689 1.00 92.31 88 PHE A N 1
ATOM 729 C CA . PHE A 1 88 ? 0.939 -5.765 0.418 1.00 92.31 88 PHE A CA 1
ATOM 730 C C . PHE A 1 88 ? 0.977 -6.207 -1.047 1.00 92.31 88 PHE A C 1
ATOM 732 O O . PHE A 1 88 ? 0.880 -5.381 -1.954 1.00 92.31 88 PHE A O 1
ATOM 739 N N . SER A 1 89 ? 1.134 -7.512 -1.297 1.00 90.62 89 SER A N 1
ATOM 740 C CA . SER A 1 89 ? 1.144 -8.113 -2.647 1.00 90.62 89 SER A CA 1
ATOM 741 C C . SER A 1 89 ? 2.057 -7.403 -3.667 1.00 90.62 89 SER A C 1
ATOM 743 O O . SER A 1 89 ? 1.749 -7.255 -4.852 1.00 90.62 89 SER A O 1
ATOM 745 N N . GLY A 1 90 ? 3.218 -6.925 -3.210 1.00 95.00 90 GLY A N 1
ATOM 746 C CA . GLY A 1 90 ? 4.188 -6.215 -4.049 1.00 95.00 90 GLY A CA 1
ATOM 747 C C . GLY A 1 90 ? 3.872 -4.734 -4.300 1.00 95.00 90 GLY A C 1
ATOM 748 O O . GLY A 1 90 ? 4.615 -4.089 -5.048 1.00 95.00 90 GLY A O 1
ATOM 749 N N . TYR A 1 91 ? 2.862 -4.181 -3.630 1.00 96.88 91 TYR A N 1
ATOM 750 C CA . TYR A 1 91 ? 2.532 -2.758 -3.595 1.00 96.88 91 TYR A CA 1
ATOM 751 C C . TYR A 1 91 ? 2.838 -2.142 -2.230 1.00 96.88 91 TYR A C 1
ATOM 753 O O . TYR A 1 91 ? 2.881 -2.829 -1.217 1.00 96.88 91 TYR A O 1
ATOM 761 N N . SER A 1 92 ? 3.049 -0.832 -2.239 1.00 97.19 92 SER A N 1
ATOM 762 C CA . SER A 1 92 ? 3.190 0.033 -1.077 1.00 97.19 92 SER A CA 1
ATOM 763 C C . SER A 1 92 ? 2.007 0.997 -1.075 1.00 97.19 92 SER A C 1
ATOM 765 O O . SER A 1 92 ? 1.790 1.718 -2.056 1.00 97.19 92 SER A O 1
ATOM 767 N N . ILE A 1 93 ? 1.223 0.961 -0.002 1.00 96.19 93 ILE A N 1
ATOM 768 C CA . ILE A 1 93 ? -0.002 1.733 0.196 1.00 96.19 93 ILE A CA 1
ATOM 769 C C . ILE A 1 93 ? 0.260 2.696 1.351 1.00 96.19 93 ILE A C 1
ATOM 771 O O . ILE A 1 93 ? 0.413 2.265 2.488 1.00 96.19 93 ILE A O 1
ATOM 775 N N . GLY A 1 94 ? 0.314 3.994 1.076 1.00 95.94 94 GLY A N 1
ATOM 776 C CA . GLY A 1 94 ? 0.603 4.999 2.098 1.00 95.94 94 GLY A CA 1
ATOM 777 C C . GLY A 1 94 ? -0.049 6.340 1.803 1.00 95.94 94 GLY A C 1
ATOM 778 O O . GLY A 1 94 ? -1.055 6.422 1.087 1.00 95.94 94 GLY A O 1
ATOM 779 N N . VAL A 1 95 ? 0.547 7.397 2.350 1.00 94.69 95 VAL A N 1
ATOM 780 C CA . VAL A 1 95 ? 0.092 8.780 2.186 1.00 94.69 95 VAL A CA 1
ATOM 781 C C . VAL A 1 95 ? 1.179 9.609 1.508 1.00 94.69 95 VAL A C 1
ATOM 783 O O . VAL A 1 95 ? 2.350 9.530 1.863 1.00 94.69 95 VAL A O 1
ATOM 786 N N . LYS A 1 96 ? 0.798 10.428 0.526 1.00 92.38 96 LYS A N 1
ATOM 787 C CA . LYS A 1 96 ? 1.668 11.438 -0.088 1.00 92.38 96 LYS A CA 1
ATOM 788 C C . LYS A 1 96 ? 0.887 12.737 -0.229 1.00 92.38 96 LYS A C 1
ATOM 790 O O . LYS A 1 96 ? -0.188 12.729 -0.823 1.00 92.38 96 LYS A O 1
ATOM 795 N N . GLN A 1 97 ? 1.418 13.838 0.310 1.00 90.38 97 GLN A N 1
ATOM 796 C CA . GLN A 1 97 ? 0.746 15.151 0.317 1.00 90.38 97 GLN A CA 1
ATOM 797 C C . GLN A 1 97 ? -0.684 15.072 0.889 1.00 90.38 97 GLN A C 1
ATOM 799 O O . GLN A 1 97 ? -1.642 15.537 0.275 1.00 90.38 97 GLN A O 1
ATOM 804 N N . GLY A 1 98 ? -0.842 14.372 2.019 1.00 87.06 98 GLY A N 1
ATOM 805 C CA . GLY A 1 98 ? -2.138 14.171 2.680 1.00 87.06 98 GLY A CA 1
ATOM 806 C C . GLY A 1 98 ? -3.131 13.281 1.921 1.00 87.06 98 GLY A C 1
ATOM 807 O O . GLY A 1 98 ? -4.251 13.082 2.383 1.00 87.06 98 GLY A O 1
ATOM 808 N N . LYS A 1 99 ? -2.753 12.726 0.762 1.00 90.31 99 LYS A N 1
ATOM 809 C CA . LYS A 1 99 ? -3.635 11.910 -0.075 1.00 90.31 99 LYS A CA 1
ATOM 810 C C . LYS A 1 99 ? -3.188 10.448 -0.111 1.00 90.31 99 LYS A C 1
ATOM 812 O O . LYS A 1 99 ? -1.987 10.173 -0.090 1.00 90.31 99 LYS A O 1
ATOM 817 N N . PRO A 1 100 ? -4.139 9.505 -0.231 1.00 92.75 100 PRO A N 1
ATOM 818 C CA . PRO A 1 100 ? -3.853 8.116 -0.566 1.00 92.75 100 PRO A CA 1
ATOM 819 C C . PRO A 1 100 ? -2.876 7.994 -1.741 1.00 92.75 100 PRO A C 1
ATOM 821 O O . PRO A 1 100 ? -3.131 8.535 -2.819 1.00 92.75 100 PRO A O 1
ATOM 824 N N . TYR A 1 101 ? -1.780 7.261 -1.558 1.00 94.69 101 TYR A N 1
ATOM 825 C CA . TYR A 1 101 ? -0.783 7.044 -2.600 1.00 94.69 101 TYR A CA 1
ATOM 826 C C . TYR A 1 101 ? -0.370 5.576 -2.651 1.00 94.69 101 TYR A C 1
ATOM 828 O O . TYR A 1 101 ? 0.140 5.020 -1.680 1.00 94.69 101 TYR A O 1
ATOM 836 N N . VAL A 1 102 ? -0.599 4.953 -3.808 1.00 96.25 102 VAL A N 1
ATOM 837 C CA . VAL A 1 102 ? -0.279 3.545 -4.060 1.00 96.25 102 VAL A CA 1
ATOM 838 C C . VAL A 1 102 ? 0.745 3.454 -5.179 1.00 96.25 102 VAL A C 1
ATOM 840 O O . VAL A 1 102 ? 0.579 4.055 -6.244 1.00 96.25 102 VAL A O 1
ATOM 843 N N . GLN A 1 103 ? 1.798 2.684 -4.934 1.00 97.06 103 GLN A N 1
ATOM 844 C CA . GLN A 1 103 ? 2.875 2.416 -5.882 1.00 97.06 103 GLN A CA 1
ATOM 845 C C . GLN A 1 103 ? 3.349 0.966 -5.753 1.00 97.06 103 GLN A C 1
ATOM 847 O O . GLN A 1 103 ? 3.084 0.306 -4.755 1.00 97.06 103 GLN A O 1
ATOM 852 N N . MET A 1 104 ? 4.074 0.449 -6.738 1.00 97.81 104 MET A N 1
ATOM 853 C CA . MET A 1 104 ? 4.812 -0.805 -6.580 1.00 97.81 104 MET A CA 1
ATOM 854 C C . MET A 1 104 ? 5.933 -0.625 -5.553 1.00 97.81 104 MET A C 1
ATOM 856 O O . MET A 1 104 ? 6.577 0.428 -5.508 1.00 97.81 104 MET A O 1
ATOM 860 N N . THR A 1 105 ? 6.207 -1.672 -4.774 1.00 97.69 105 THR A N 1
ATOM 861 C CA . THR A 1 105 ? 7.365 -1.706 -3.869 1.00 97.69 105 THR A CA 1
ATOM 862 C C . THR A 1 105 ? 8.680 -1.534 -4.629 1.00 97.69 105 THR A C 1
ATOM 864 O O . THR A 1 105 ? 8.804 -1.927 -5.794 1.00 97.69 105 THR A O 1
ATOM 867 N N . SER A 1 106 ? 9.716 -1.040 -3.947 1.00 95.69 106 SER A N 1
ATOM 868 C CA . SER A 1 106 ? 11.068 -0.933 -4.510 1.00 95.69 106 SER A CA 1
ATOM 869 C C . SER A 1 106 ? 11.615 -2.282 -4.988 1.00 95.69 106 SER A C 1
ATOM 871 O O . SER A 1 106 ? 12.325 -2.341 -5.991 1.00 95.69 106 SER A O 1
ATOM 873 N N . ARG A 1 107 ? 11.278 -3.388 -4.306 1.00 96.69 107 ARG A N 1
ATOM 874 C CA . ARG A 1 107 ? 11.663 -4.749 -4.720 1.00 96.69 107 ARG A CA 1
ATOM 875 C C . ARG A 1 107 ? 10.997 -5.135 -6.042 1.00 96.69 107 ARG A C 1
ATOM 877 O O . ARG A 1 107 ? 11.705 -5.476 -6.989 1.00 96.69 107 ARG A O 1
ATOM 884 N N . ARG A 1 108 ? 9.665 -5.012 -6.133 1.00 97.25 108 ARG A N 1
ATOM 885 C CA . ARG A 1 108 ? 8.900 -5.318 -7.356 1.00 97.25 108 ARG A CA 1
ATOM 886 C C . ARG A 1 108 ? 9.350 -4.441 -8.525 1.00 97.25 108 ARG A C 1
ATOM 888 O O . ARG A 1 108 ? 9.664 -4.958 -9.594 1.00 97.25 108 ARG A O 1
ATOM 895 N N . PHE A 1 109 ? 9.465 -3.131 -8.305 1.00 97.56 109 PHE A N 1
ATOM 896 C CA . PHE A 1 109 ? 9.885 -2.182 -9.335 1.00 97.56 109 PHE A CA 1
ATOM 897 C C . PHE A 1 109 ? 11.288 -2.489 -9.878 1.00 97.56 109 PHE A C 1
ATOM 899 O O . PHE A 1 109 ? 11.483 -2.495 -11.093 1.00 97.56 109 PHE A O 1
ATOM 906 N N . ARG A 1 110 ? 12.264 -2.798 -9.009 1.00 97.56 110 ARG A N 1
ATOM 907 C CA . ARG A 1 110 ? 13.621 -3.182 -9.442 1.00 97.56 110 ARG A CA 1
ATOM 908 C C . ARG A 1 110 ? 13.628 -4.476 -10.258 1.00 97.56 110 ARG A C 1
ATOM 910 O O . ARG A 1 110 ? 14.315 -4.524 -11.276 1.00 97.56 110 ARG A O 1
ATOM 917 N N . GLY A 1 111 ? 12.854 -5.486 -9.856 1.00 97.31 111 GLY A N 1
ATOM 918 C CA . GLY A 1 111 ? 12.732 -6.746 -10.601 1.00 97.31 111 GLY A CA 1
ATOM 919 C C . GLY A 1 111 ? 12.173 -6.543 -12.014 1.00 97.31 111 GLY A C 1
ATOM 920 O O . GLY A 1 111 ? 12.761 -7.003 -12.995 1.00 97.31 111 GLY A O 1
ATOM 921 N N . ILE A 1 112 ? 11.098 -5.761 -12.129 1.00 97.12 112 ILE A N 1
ATOM 922 C CA . ILE A 1 112 ? 10.498 -5.379 -13.417 1.00 97.12 112 ILE A CA 1
ATOM 923 C C . ILE A 1 112 ? 11.497 -4.584 -14.260 1.00 97.12 112 ILE A C 1
ATOM 925 O O . ILE A 1 112 ? 11.697 -4.881 -15.437 1.00 97.12 112 ILE A O 1
ATOM 929 N N . LYS A 1 113 ? 12.170 -3.597 -13.655 1.00 97.56 113 LYS A N 1
ATOM 930 C CA . LYS A 1 113 ? 13.181 -2.776 -14.330 1.00 97.56 113 LYS A CA 1
ATOM 931 C C . LYS A 1 113 ? 14.296 -3.641 -14.915 1.00 97.56 113 LYS A C 1
ATOM 933 O O . LYS A 1 113 ? 14.647 -3.441 -16.076 1.00 97.56 113 LYS A O 1
ATOM 938 N N . LYS A 1 114 ? 14.840 -4.591 -14.145 1.00 97.06 114 LYS A N 1
ATOM 939 C CA . LYS A 1 114 ? 15.887 -5.523 -14.601 1.00 97.06 114 LYS A CA 1
ATOM 940 C C . LYS A 1 114 ? 15.410 -6.324 -15.812 1.00 97.06 114 LYS A C 1
ATOM 942 O O . LYS A 1 114 ? 16.076 -6.322 -16.843 1.00 97.06 114 LYS A O 1
ATOM 947 N N . THR A 1 115 ? 14.223 -6.914 -15.703 1.00 96.06 115 THR A N 1
ATOM 948 C CA . THR A 1 115 ? 13.605 -7.731 -16.755 1.00 96.06 115 THR A CA 1
ATOM 949 C C . THR A 1 115 ? 13.405 -6.932 -18.044 1.00 96.06 115 THR A C 1
ATOM 951 O O . THR A 1 115 ? 13.912 -7.320 -19.095 1.00 96.06 115 THR A O 1
ATOM 954 N N . LEU A 1 116 ? 12.783 -5.751 -17.957 1.00 95.88 116 LEU A N 1
ATOM 955 C CA . LEU A 1 116 ? 12.584 -4.848 -19.096 1.00 95.88 116 LEU A CA 1
ATOM 956 C C . LEU A 1 116 ? 13.891 -4.349 -19.708 1.00 95.88 116 LEU A C 1
ATOM 958 O O . LEU A 1 116 ? 13.995 -4.216 -20.919 1.00 95.88 116 LEU A O 1
ATOM 962 N N . THR A 1 117 ? 14.897 -4.063 -18.883 1.00 94.69 117 THR A N 1
ATOM 963 C CA . THR A 1 117 ? 16.212 -3.589 -19.339 1.00 94.69 117 THR A CA 1
ATOM 964 C C . THR A 1 117 ? 16.925 -4.630 -20.193 1.00 94.69 117 THR A C 1
ATOM 966 O O . THR A 1 117 ? 17.635 -4.243 -21.126 1.00 94.69 117 THR A O 1
ATOM 969 N N . TRP A 1 118 ? 16.752 -5.910 -19.855 1.00 93.50 118 TRP A N 1
ATOM 970 C CA . TRP A 1 118 ? 17.292 -7.047 -20.593 1.00 93.50 118 TRP A CA 1
ATOM 971 C C . TRP A 1 118 ? 16.535 -7.254 -21.911 1.00 93.50 118 TRP A C 1
ATOM 973 O O . TRP A 1 118 ? 17.151 -7.259 -22.972 1.00 93.50 118 TRP A O 1
ATOM 983 N N . MET A 1 119 ? 15.197 -7.278 -21.884 1.00 94.56 119 MET A N 1
ATOM 984 C CA . MET A 1 119 ? 14.391 -7.471 -23.102 1.00 94.56 119 MET A CA 1
ATOM 985 C C . MET A 1 119 ? 14.229 -6.218 -23.980 1.00 94.56 119 MET A C 1
ATOM 987 O O . MET A 1 119 ? 13.661 -6.319 -25.058 1.00 94.56 119 MET A O 1
ATOM 991 N N . ALA A 1 120 ? 14.703 -5.038 -23.560 1.00 93.88 120 ALA A N 1
ATOM 992 C CA . ALA A 1 120 ? 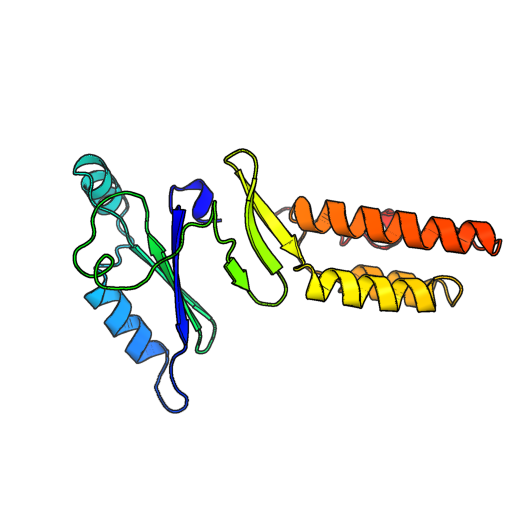14.396 -3.762 -24.221 1.00 93.88 120 ALA A CA 1
ATOM 993 C C . ALA A 1 120 ? 14.689 -3.756 -25.730 1.00 93.88 120 ALA A C 1
ATOM 995 O O . ALA A 1 120 ? 13.916 -3.177 -26.492 1.00 93.88 120 ALA A O 1
ATOM 996 N N . VAL A 1 121 ? 15.791 -4.389 -26.142 1.00 93.12 121 VAL A N 1
ATOM 997 C CA . VAL A 1 121 ? 16.243 -4.473 -27.544 1.00 93.12 121 VAL A CA 1
ATOM 998 C C . VAL A 1 121 ? 15.797 -5.751 -28.261 1.00 93.12 121 VAL A C 1
ATOM 1000 O O . VAL A 1 121 ? 16.191 -5.983 -29.394 1.00 93.12 121 VAL A O 1
ATOM 1003 N N . HIS A 1 122 ? 14.982 -6.575 -27.606 1.00 86.69 122 HIS A N 1
ATOM 1004 C CA . HIS A 1 122 ? 14.409 -7.779 -28.197 1.00 86.69 122 HIS A CA 1
ATOM 1005 C C . HIS A 1 122 ? 13.068 -7.450 -28.886 1.00 86.69 122 HIS A C 1
ATOM 1007 O O . HIS A 1 122 ? 12.707 -6.278 -29.076 1.00 86.69 122 HIS A O 1
ATOM 1013 N N . ASP A 1 123 ? 12.332 -8.505 -29.243 1.00 86.81 123 ASP A N 1
ATOM 1014 C CA . ASP A 1 123 ? 11.020 -8.453 -29.884 1.00 86.81 123 ASP A CA 1
ATOM 1015 C C . ASP A 1 123 ? 10.066 -7.438 -29.229 1.00 86.81 123 ASP A C 1
ATOM 1017 O O . ASP A 1 123 ? 9.844 -7.431 -28.013 1.00 86.81 123 ASP A O 1
ATOM 1021 N N . HIS A 1 124 ? 9.482 -6.584 -30.072 1.00 90.00 124 HIS A N 1
ATOM 1022 C CA . HIS A 1 124 ? 8.541 -5.546 -29.670 1.00 90.00 124 HIS A CA 1
ATOM 1023 C C . HIS A 1 124 ? 7.340 -6.143 -28.926 1.00 90.00 124 HIS A C 1
ATOM 1025 O O . HIS A 1 124 ? 6.949 -5.623 -27.879 1.00 90.00 124 HIS A O 1
ATOM 1031 N N . ASN A 1 125 ? 6.792 -7.259 -29.418 1.00 91.06 125 ASN A N 1
ATOM 1032 C CA . ASN A 1 125 ? 5.592 -7.864 -28.842 1.00 91.06 125 ASN A CA 1
ATOM 1033 C C . ASN A 1 125 ? 5.852 -8.408 -27.438 1.00 91.06 125 ASN A C 1
ATOM 1035 O O . ASN A 1 125 ? 5.026 -8.218 -26.543 1.00 91.06 125 ASN A O 1
ATOM 1039 N N . ARG A 1 126 ? 7.021 -9.013 -27.208 1.00 91.81 126 ARG A N 1
ATOM 1040 C CA . ARG A 1 126 ? 7.439 -9.480 -25.882 1.00 91.81 126 ARG A CA 1
ATOM 1041 C C . ARG A 1 126 ? 7.491 -8.349 -24.858 1.00 91.81 126 ARG A C 1
ATOM 1043 O O . ARG A 1 126 ? 6.975 -8.508 -23.751 1.00 91.81 126 ARG A O 1
ATOM 1050 N N . VAL A 1 127 ? 8.075 -7.203 -25.216 1.00 93.50 127 VAL A N 1
ATOM 1051 C CA . VAL A 1 127 ? 8.144 -6.052 -24.302 1.00 93.50 127 VAL A CA 1
ATOM 1052 C C . VAL A 1 127 ? 6.752 -5.474 -24.049 1.00 93.50 127 VAL A C 1
ATOM 1054 O O . VAL A 1 127 ? 6.394 -5.219 -22.899 1.00 93.50 127 VAL A O 1
ATOM 1057 N N . THR A 1 128 ? 5.946 -5.314 -25.100 1.00 93.19 128 THR A N 1
ATOM 1058 C CA . THR A 1 128 ? 4.569 -4.812 -25.011 1.00 93.19 128 THR A CA 1
ATOM 1059 C C . THR A 1 128 ? 3.699 -5.706 -24.123 1.00 93.19 128 THR A C 1
ATOM 1061 O O . THR A 1 128 ? 3.013 -5.197 -23.237 1.00 93.19 128 THR A O 1
ATOM 1064 N N . ARG A 1 129 ? 3.772 -7.035 -24.281 1.00 92.56 129 ARG A N 1
ATOM 1065 C CA . ARG A 1 129 ? 3.053 -8.006 -23.440 1.00 92.56 129 ARG A CA 1
ATOM 1066 C C . ARG A 1 129 ? 3.448 -7.874 -21.971 1.00 92.56 129 ARG A C 1
ATOM 1068 O O . ARG A 1 129 ? 2.589 -7.631 -21.128 1.00 92.56 129 ARG A O 1
ATOM 1075 N N . TYR A 1 130 ? 4.748 -7.906 -21.679 1.00 94.06 130 TYR A N 1
ATOM 1076 C CA . TYR A 1 130 ? 5.236 -7.773 -20.307 1.00 94.06 130 TYR A CA 1
ATOM 1077 C C . TYR A 1 130 ? 4.792 -6.447 -19.662 1.00 94.06 130 TYR A C 1
ATOM 1079 O O . TYR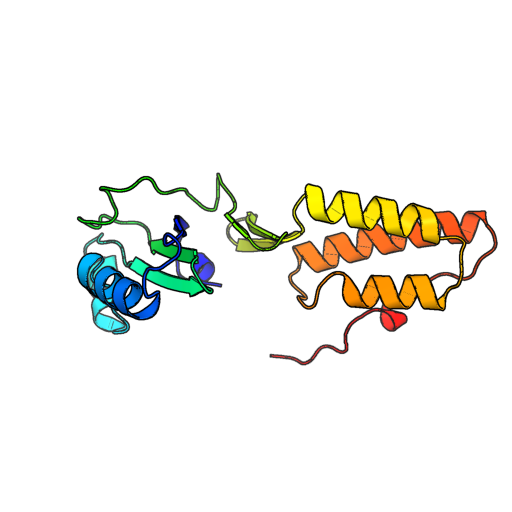 A 1 130 ? 4.374 -6.414 -18.508 1.00 94.06 130 TYR A O 1
ATOM 1087 N N . MET A 1 131 ? 4.808 -5.343 -20.418 1.00 92.56 131 MET A N 1
ATOM 1088 C CA . MET A 1 131 ? 4.357 -4.026 -19.949 1.00 92.56 131 MET A CA 1
ATOM 1089 C C . MET A 1 131 ? 2.858 -3.950 -19.612 1.00 92.56 131 MET A C 1
ATOM 1091 O O . MET A 1 131 ? 2.476 -3.149 -18.744 1.00 92.56 131 MET A O 1
ATOM 1095 N N . LYS A 1 132 ? 2.014 -4.746 -20.284 1.00 90.81 132 LYS A N 1
ATOM 1096 C CA . LYS A 1 132 ? 0.578 -4.871 -19.975 1.00 90.81 132 LYS A CA 1
ATOM 1097 C C . LYS A 1 132 ? 0.351 -5.629 -18.667 1.00 90.81 132 LYS A C 1
ATOM 1099 O O . LYS A 1 132 ? -0.511 -5.244 -17.885 1.00 90.81 132 LYS A O 1
ATOM 1104 N N . GLU A 1 133 ? 1.171 -6.638 -18.394 1.00 91.88 133 GLU A N 1
ATOM 1105 C CA . GLU A 1 133 ? 1.007 -7.560 -17.261 1.00 91.88 133 GLU A CA 1
ATOM 1106 C C . GLU A 1 133 ? 1.615 -7.053 -15.939 1.00 91.88 133 GLU A C 1
ATOM 1108 O O . GLU A 1 133 ? 1.332 -7.600 -14.875 1.00 91.88 133 GLU A O 1
ATOM 1113 N N . ILE A 1 134 ? 2.420 -5.979 -15.964 1.00 92.44 134 ILE A N 1
ATOM 1114 C CA . ILE A 1 134 ? 3.095 -5.422 -14.771 1.00 92.44 134 ILE A CA 1
ATOM 1115 C C . ILE A 1 134 ? 2.148 -5.212 -13.583 1.00 92.44 134 ILE A C 1
ATOM 1117 O O . ILE A 1 134 ? 2.529 -5.462 -12.433 1.00 92.44 134 ILE A O 1
ATOM 1121 N N . SER A 1 135 ? 0.958 -4.667 -13.840 1.00 90.88 135 SER A N 1
ATOM 1122 C CA . SER A 1 135 ? -0.017 -4.335 -12.806 1.00 90.88 135 SER A CA 1
ATOM 1123 C C . SER A 1 135 ? -1.405 -4.148 -13.418 1.00 90.88 135 SER A C 1
ATOM 1125 O O . SER A 1 135 ? -1.527 -3.340 -14.341 1.00 90.88 135 SER A O 1
ATOM 1127 N N . PRO A 1 136 ? -2.453 -4.772 -12.849 1.00 88.81 136 PRO A N 1
ATOM 1128 C CA . PRO A 1 136 ? -3.833 -4.509 -13.253 1.00 88.81 136 PRO A CA 1
ATOM 1129 C C . PRO A 1 136 ? -4.335 -3.144 -12.751 1.00 88.81 136 PRO A C 1
ATOM 1131 O O . PRO A 1 136 ? -5.322 -2.617 -13.250 1.00 88.81 136 PRO A O 1
ATOM 1134 N N . PHE A 1 137 ? -3.661 -2.547 -11.762 1.00 89.50 137 PHE A N 1
ATOM 1135 C CA . PHE A 1 137 ? -4.095 -1.298 -11.138 1.00 89.50 137 PHE A CA 1
ATOM 1136 C C . PHE A 1 137 ? -3.531 -0.049 -11.824 1.00 89.50 137 PHE A C 1
ATOM 1138 O O . PHE A 1 137 ? -2.351 -0.004 -12.183 1.00 89.50 137 PHE A O 1
ATOM 1145 N N . SER A 1 138 ? -4.358 0.996 -11.891 1.00 88.44 138 SER A N 1
ATOM 1146 C CA . SER A 1 138 ? -4.080 2.297 -12.519 1.00 88.44 138 SER A CA 1
ATOM 1147 C C . SER A 1 138 ? -3.834 3.440 -11.520 1.00 88.44 138 SER A C 1
ATOM 1149 O O . SER A 1 138 ? -3.926 4.617 -11.876 1.00 88.44 138 SER A O 1
ATOM 1151 N N . PHE A 1 139 ? -3.489 3.129 -10.263 1.00 91.69 139 PHE A N 1
ATOM 1152 C CA . PHE A 1 139 ? -3.166 4.151 -9.261 1.00 91.69 139 PHE A CA 1
ATOM 1153 C C . PHE A 1 139 ? -2.057 5.089 -9.743 1.00 91.69 139 PHE A C 1
ATOM 1155 O O . PHE A 1 139 ? -1.090 4.638 -10.357 1.00 91.69 139 PHE A O 1
ATOM 1162 N N . LYS A 1 140 ? -2.146 6.381 -9.395 1.00 91.31 140 LYS A N 1
ATOM 1163 C CA . LYS A 1 140 ? -1.202 7.408 -9.864 1.00 91.31 140 LYS A CA 1
ATOM 1164 C C . LYS A 1 140 ? 0.266 6.991 -9.697 1.00 91.31 140 LYS A C 1
ATOM 1166 O O . LYS A 1 140 ? 1.025 7.072 -10.654 1.00 91.31 140 LYS A O 1
ATOM 1171 N N . GLY A 1 141 ? 0.662 6.504 -8.519 1.00 95.31 141 GLY A N 1
ATOM 1172 C CA . GLY A 1 141 ? 2.050 6.101 -8.270 1.00 95.31 141 GLY A CA 1
ATOM 1173 C C . GLY A 1 141 ? 2.502 4.906 -9.113 1.00 95.31 141 GLY A C 1
ATOM 1174 O O . GLY A 1 141 ? 3.639 4.882 -9.583 1.00 95.31 141 GLY A O 1
ATOM 1175 N N . VAL A 1 142 ? 1.605 3.952 -9.375 1.00 95.38 142 VAL A N 1
ATOM 1176 C CA . VAL A 1 142 ? 1.856 2.827 -10.291 1.00 95.38 142 VAL A CA 1
ATOM 1177 C C . VAL A 1 142 ? 1.988 3.324 -11.732 1.00 95.38 142 VAL A C 1
ATOM 1179 O O . VAL A 1 142 ? 2.928 2.940 -12.426 1.00 95.38 142 VAL A O 1
ATOM 1182 N N . SER A 1 143 ? 1.098 4.211 -12.177 1.00 92.88 143 SER A N 1
ATOM 1183 C CA . SER A 1 143 ? 1.132 4.808 -13.517 1.00 92.88 143 SER A CA 1
ATOM 1184 C C . SER A 1 143 ? 2.408 5.625 -13.748 1.00 92.88 143 SER A C 1
ATOM 1186 O O . SER A 1 143 ? 3.087 5.420 -14.754 1.00 92.88 143 SER A O 1
ATOM 1188 N N . ASP A 1 144 ? 2.811 6.455 -12.780 1.00 93.94 144 ASP A N 1
ATOM 1189 C CA . ASP A 1 144 ? 4.069 7.212 -12.813 1.00 93.94 144 ASP A CA 1
ATOM 1190 C C . ASP A 1 144 ? 5.284 6.266 -12.935 1.00 93.94 144 ASP A C 1
ATOM 1192 O O . ASP A 1 144 ? 6.224 6.515 -13.694 1.00 93.94 144 ASP A O 1
ATOM 1196 N N . GLN A 1 145 ? 5.279 5.148 -12.201 1.00 96.19 145 GLN A N 1
ATOM 1197 C CA . GLN A 1 145 ? 6.332 4.133 -12.282 1.00 96.19 145 GLN A CA 1
ATOM 1198 C C . GLN A 1 145 ? 6.351 3.422 -13.642 1.00 96.19 145 GLN A C 1
ATOM 1200 O O . GLN A 1 145 ? 7.427 3.247 -14.216 1.00 96.19 145 GLN A O 1
ATOM 1205 N N . ARG A 1 146 ? 5.188 3.048 -14.192 1.00 95.12 146 ARG A N 1
ATOM 1206 C CA . ARG A 1 146 ? 5.081 2.459 -15.539 1.00 95.12 146 ARG A CA 1
ATOM 1207 C C . ARG A 1 146 ? 5.607 3.420 -16.603 1.00 95.12 146 ARG A C 1
ATOM 1209 O O . ARG A 1 146 ? 6.366 2.998 -17.472 1.00 95.12 146 ARG A O 1
ATOM 1216 N N . TRP A 1 147 ? 5.295 4.711 -16.487 1.00 94.12 147 TRP A N 1
ATOM 1217 C CA . TRP A 1 147 ? 5.829 5.740 -17.379 1.00 94.12 147 TRP A CA 1
ATOM 1218 C C . TRP A 1 147 ? 7.361 5.776 -17.359 1.00 94.12 147 TRP A C 1
ATOM 1220 O O . TRP A 1 147 ? 8.001 5.717 -18.410 1.00 94.12 147 TRP A O 1
ATOM 1230 N N . LYS A 1 148 ? 7.972 5.773 -16.167 1.00 96.44 148 LYS A N 1
ATOM 1231 C CA . LYS A 1 148 ? 9.439 5.726 -16.016 1.00 96.44 148 LYS A CA 1
ATOM 1232 C C . LYS A 1 148 ? 10.061 4.498 -16.688 1.00 96.44 148 LYS A C 1
ATOM 1234 O O . LYS A 1 148 ? 11.123 4.610 -17.302 1.00 96.44 148 LYS A O 1
ATOM 1239 N N . LEU A 1 149 ? 9.413 3.337 -16.592 1.00 96.69 149 LEU A N 1
ATOM 1240 C CA . LEU A 1 149 ? 9.886 2.106 -17.231 1.00 96.69 149 LEU A CA 1
ATOM 1241 C C . LEU A 1 149 ? 9.877 2.216 -18.761 1.00 96.69 149 LEU A C 1
ATOM 1243 O O . LEU A 1 149 ? 10.851 1.826 -19.401 1.00 96.69 149 LEU A O 1
ATOM 1247 N N . ILE A 1 150 ? 8.841 2.816 -19.346 1.00 95.38 150 ILE A N 1
ATOM 1248 C CA . ILE A 1 150 ? 8.747 3.018 -20.803 1.00 95.38 150 ILE A CA 1
ATOM 1249 C C . ILE A 1 150 ? 9.802 3.991 -21.290 1.00 95.38 150 ILE A C 1
ATOM 1251 O O . ILE A 1 150 ? 10.457 3.724 -22.291 1.00 95.38 150 ILE A O 1
ATOM 1255 N N . GLN A 1 151 ? 9.999 5.102 -20.579 1.00 96.44 151 GLN A N 1
ATOM 1256 C CA . GLN A 1 151 ? 11.037 6.073 -20.924 1.00 96.44 151 GLN A CA 1
ATOM 1257 C C . GLN A 1 151 ? 12.420 5.410 -20.948 1.00 96.44 151 GLN A C 1
ATOM 1259 O O . GLN A 1 151 ? 13.192 5.594 -21.889 1.00 96.44 151 GLN A O 1
ATOM 1264 N N . MET A 1 152 ? 12.709 4.559 -19.960 1.00 97.06 152 MET A N 1
ATOM 1265 C CA . MET A 1 152 ? 13.941 3.771 -19.917 1.00 97.06 152 MET A CA 1
ATOM 1266 C C . MET A 1 152 ? 14.056 2.796 -21.101 1.00 97.06 152 MET A C 1
ATOM 1268 O O . MET A 1 152 ? 15.100 2.756 -21.756 1.00 97.06 152 MET A O 1
ATOM 1272 N N . VAL A 1 153 ? 13.006 2.020 -21.386 1.00 96.94 153 VAL A N 1
ATOM 1273 C CA . VAL A 1 153 ? 12.977 1.074 -22.515 1.00 96.94 153 VAL A CA 1
ATOM 1274 C C . VAL A 1 153 ? 13.178 1.812 -23.838 1.00 96.94 153 VAL A C 1
ATOM 1276 O O . VAL A 1 153 ? 14.058 1.451 -24.615 1.00 96.94 153 VAL A O 1
ATOM 1279 N N . ASN A 1 154 ? 12.439 2.896 -24.071 1.00 97.00 154 ASN A N 1
ATOM 1280 C CA . ASN A 1 154 ? 12.524 3.693 -25.293 1.00 97.00 154 ASN A CA 1
ATOM 1281 C C . ASN A 1 154 ? 13.885 4.373 -25.456 1.00 97.00 154 ASN A C 1
ATOM 1283 O O . ASN A 1 154 ? 14.373 4.476 -26.580 1.00 97.00 154 ASN A O 1
ATOM 1287 N N . LYS A 1 155 ? 14.544 4.774 -24.360 1.00 97.19 155 LYS A N 1
ATOM 1288 C CA . LYS A 1 155 ? 15.928 5.268 -24.404 1.00 97.19 155 LYS A CA 1
ATOM 1289 C C . LYS A 1 155 ? 16.889 4.195 -24.921 1.00 97.19 155 LYS A C 1
ATOM 1291 O O . LYS A 1 155 ? 17.745 4.506 -25.743 1.00 97.19 155 LYS A O 1
ATOM 1296 N N . LYS A 1 156 ? 16.745 2.941 -24.476 1.00 96.75 156 LYS A N 1
ATOM 1297 C CA . LYS A 1 156 ? 17.553 1.815 -24.977 1.00 96.75 156 LYS A CA 1
ATOM 1298 C C . LYS A 1 156 ? 17.228 1.465 -26.428 1.00 96.75 156 LYS A C 1
ATOM 1300 O O . LYS A 1 156 ? 18.143 1.325 -27.227 1.00 96.75 156 LYS A O 1
ATOM 1305 N N . ARG A 1 157 ? 15.942 1.389 -26.775 1.00 96.62 157 ARG A N 1
ATOM 1306 C CA . ARG A 1 157 ? 15.484 1.082 -28.138 1.00 96.62 157 ARG A CA 1
ATOM 1307 C C . ARG A 1 157 ? 15.966 2.117 -29.147 1.00 96.62 157 ARG A C 1
ATOM 1309 O O . ARG A 1 157 ? 16.528 1.731 -30.161 1.00 96.62 157 ARG A O 1
ATOM 1316 N N . LYS A 1 158 ? 15.881 3.412 -28.812 1.00 96.94 158 LYS A N 1
ATOM 1317 C CA . LYS A 1 158 ? 16.423 4.500 -29.644 1.00 96.94 158 LYS A CA 1
ATOM 1318 C C . LYS A 1 158 ? 17.917 4.313 -29.930 1.00 96.94 158 LYS A C 1
ATOM 1320 O O . LYS A 1 158 ? 18.330 4.490 -31.066 1.00 96.94 158 LYS A O 1
ATOM 1325 N N . LYS A 1 159 ? 18.718 3.953 -28.919 1.00 96.75 159 LYS A N 1
ATOM 1326 C CA . LYS A 1 159 ? 20.161 3.703 -29.097 1.00 96.75 159 LYS A CA 1
ATOM 1327 C C . LYS A 1 159 ? 20.459 2.505 -30.004 1.00 96.75 159 LYS A C 1
ATOM 1329 O O . LYS A 1 159 ? 21.506 2.489 -30.629 1.00 96.75 159 LYS A O 1
ATOM 1334 N N . ALA A 1 160 ? 19.554 1.533 -30.061 1.00 95.44 160 ALA A N 1
ATOM 1335 C CA . ALA A 1 160 ? 19.667 0.344 -30.902 1.00 95.44 160 ALA A CA 1
ATOM 1336 C C . ALA A 1 160 ? 18.971 0.492 -32.272 1.00 95.44 160 ALA A C 1
ATOM 1338 O O . ALA A 1 160 ? 18.797 -0.502 -32.963 1.00 95.44 160 ALA A O 1
ATOM 1339 N N . GLY A 1 161 ? 18.500 1.691 -32.644 1.00 95.88 161 GLY A N 1
ATOM 1340 C CA . GLY A 1 161 ? 17.776 1.906 -33.906 1.00 95.88 161 GLY A CA 1
ATOM 1341 C C . GLY A 1 161 ? 16.372 1.284 -33.962 1.00 95.88 161 GLY A C 1
ATOM 1342 O O . GLY A 1 161 ? 15.780 1.196 -35.031 1.00 95.88 161 GLY A O 1
ATOM 1343 N N . LEU A 1 162 ? 15.810 0.862 -32.825 1.00 95.44 162 LEU A N 1
ATOM 1344 C CA . LEU A 1 162 ? 14.517 0.177 -32.761 1.00 95.44 162 LEU A CA 1
ATOM 1345 C C . LEU A 1 162 ? 13.346 1.152 -32.545 1.00 95.44 162 LEU A C 1
ATOM 1347 O O . LEU A 1 162 ? 13.485 2.141 -31.810 1.00 95.44 162 LEU A O 1
ATOM 1351 N N . PRO A 1 163 ? 12.146 0.842 -33.079 1.00 93.69 163 PRO A N 1
ATOM 1352 C CA . PRO A 1 163 ? 10.958 1.669 -32.892 1.00 93.69 163 PRO A CA 1
ATOM 1353 C C . PRO A 1 163 ? 10.546 1.727 -31.420 1.00 93.69 163 PRO A C 1
ATOM 1355 O O . PRO A 1 163 ? 10.664 0.745 -30.679 1.00 93.69 163 PRO A O 1
ATOM 1358 N N . ARG A 1 164 ? 10.038 2.886 -30.993 1.00 95.25 164 ARG A N 1
ATOM 1359 C CA . ARG A 1 164 ? 9.551 3.110 -29.624 1.00 95.25 164 ARG A CA 1
ATOM 1360 C C . ARG A 1 164 ? 8.280 2.308 -29.347 1.00 95.25 164 ARG A C 1
ATOM 1362 O O . ARG A 1 164 ? 7.469 2.098 -30.238 1.00 95.25 164 ARG A O 1
ATOM 1369 N N . ILE A 1 165 ? 8.088 1.944 -28.085 1.00 93.94 165 ILE A N 1
ATOM 1370 C CA . ILE A 1 165 ? 6.815 1.440 -27.562 1.00 93.94 165 ILE A CA 1
ATOM 1371 C C . ILE A 1 165 ? 5.980 2.649 -27.150 1.00 93.94 165 ILE A C 1
ATOM 1373 O O . ILE A 1 165 ? 6.455 3.480 -26.360 1.00 93.94 165 ILE A O 1
ATOM 1377 N N . ARG A 1 166 ? 4.770 2.784 -27.700 1.00 91.38 166 ARG A N 1
ATOM 1378 C CA . ARG A 1 166 ? 3.868 3.890 -27.362 1.00 91.38 166 ARG A CA 1
ATOM 1379 C C . ARG A 1 166 ? 3.061 3.522 -26.125 1.00 91.38 166 ARG A C 1
ATOM 1381 O O . ARG A 1 166 ? 2.808 2.355 -25.851 1.00 91.38 166 ARG A O 1
ATOM 1388 N N . TRP A 1 167 ? 2.637 4.530 -25.366 1.00 87.31 167 TRP A N 1
ATOM 1389 C CA . TRP A 1 167 ? 1.793 4.305 -24.187 1.00 87.31 167 TRP A CA 1
ATOM 1390 C C . TRP A 1 167 ? 0.447 3.670 -24.552 1.00 87.31 167 TRP A C 1
ATOM 1392 O O . TRP A 1 167 ? -0.028 2.803 -23.826 1.00 87.31 167 TRP A O 1
ATOM 1402 N N . SER A 1 168 ? -0.127 4.057 -25.695 1.00 87.56 168 SER A N 1
ATOM 1403 C CA . SER A 1 168 ? -1.357 3.479 -26.254 1.00 87.56 168 SER A CA 1
ATOM 1404 C C . SER A 1 168 ? -1.294 1.960 -26.393 1.00 87.56 168 SER A C 1
ATOM 1406 O O . SER A 1 168 ? -2.287 1.284 -26.159 1.00 87.56 168 SER A O 1
ATOM 1408 N N . ASP A 1 169 ? -0.116 1.419 -26.704 1.00 85.56 169 ASP A N 1
ATOM 1409 C CA . ASP A 1 169 ? 0.055 0.004 -27.040 1.00 85.56 169 ASP A CA 1
ATOM 1410 C C . ASP A 1 169 ? 0.018 -0.889 -25.793 1.00 85.56 169 ASP A C 1
ATOM 1412 O O . ASP A 1 169 ? -0.127 -2.105 -25.894 1.00 85.56 169 ASP A O 1
ATOM 1416 N N . ILE A 1 170 ? 0.170 -0.292 -24.608 1.00 84.44 170 ILE A N 1
ATOM 1417 C CA . ILE A 1 170 ? 0.379 -0.972 -23.319 1.00 84.44 170 ILE A CA 1
ATOM 1418 C C . ILE A 1 170 ? -0.519 -0.440 -22.201 1.00 84.44 170 ILE A C 1
ATOM 1420 O O . ILE A 1 170 ? -0.504 -0.971 -21.085 1.00 84.44 170 ILE A O 1
ATOM 1424 N N . SER A 1 171 ? -1.285 0.616 -22.461 1.00 73.94 171 SER A N 1
ATOM 1425 C CA . SER A 1 171 ? -2.304 1.069 -21.529 1.00 73.94 171 SER A CA 1
ATOM 1426 C C . SER A 1 171 ? -3.428 0.032 -21.518 1.00 73.94 171 SER A C 1
ATOM 1428 O O . SER A 1 171 ? -3.946 -0.292 -22.587 1.00 73.94 171 SER A O 1
ATOM 1430 N N . PRO A 1 172 ? -3.807 -0.532 -20.357 1.00 63.66 172 PRO A N 1
ATOM 1431 C CA . PRO A 1 172 ? -5.068 -1.253 -20.279 1.00 63.66 172 PRO A CA 1
ATOM 1432 C C . PRO A 1 172 ? -6.173 -0.272 -20.682 1.00 63.66 172 PRO A C 1
ATOM 1434 O O . PRO A 1 172 ? -6.151 0.876 -20.229 1.00 63.66 172 PRO A O 1
ATOM 1437 N N . MET A 1 173 ? -7.096 -0.692 -21.555 1.00 50.75 173 MET A N 1
ATOM 1438 C CA . MET A 1 173 ? -8.278 0.117 -21.850 1.00 50.75 173 MET A CA 1
ATOM 1439 C C . MET A 1 173 ? -8.918 0.486 -20.514 1.00 50.75 173 MET A C 1
ATOM 1441 O O . MET A 1 173 ? -9.204 -0.389 -19.700 1.00 50.75 173 MET A O 1
ATOM 1445 N N . LEU A 1 174 ? -9.031 1.785 -20.244 1.00 45.34 174 LEU A N 1
ATOM 1446 C CA . LEU A 1 174 ? -9.596 2.288 -19.002 1.00 45.34 174 LEU A CA 1
ATOM 1447 C C . LEU A 1 174 ? -11.072 1.881 -18.954 1.00 45.34 174 LEU A C 1
ATOM 1449 O O . LEU A 1 174 ? -11.925 2.608 -19.456 1.00 45.34 174 LEU A O 1
ATOM 1453 N N . THR A 1 175 ? -11.399 0.752 -18.326 1.00 33.53 175 THR A N 1
ATOM 1454 C CA . THR A 1 175 ? -12.731 0.584 -17.752 1.00 33.53 175 THR A CA 1
ATOM 1455 C C . THR A 1 175 ? -12.832 1.593 -16.619 1.00 33.53 175 THR A C 1
ATOM 1457 O O . THR A 1 175 ? -12.214 1.447 -15.563 1.00 33.53 175 THR A O 1
ATOM 1460 N N . LYS A 1 176 ? -13.541 2.693 -16.891 1.00 29.12 176 LYS A N 1
ATOM 1461 C CA . LYS A 1 176 ? -13.993 3.627 -15.863 1.00 29.12 176 LYS A CA 1
ATOM 1462 C C . LYS A 1 176 ? -14.777 2.803 -14.831 1.00 29.12 176 LYS A C 1
ATOM 1464 O O . LYS A 1 176 ? -15.796 2.219 -15.184 1.00 29.12 176 LYS A O 1
ATOM 1469 N N . HIS A 1 177 ? -14.262 2.716 -13.608 1.00 33.31 177 HIS A N 1
ATOM 1470 C CA . HIS A 1 177 ? -15.014 2.284 -12.430 1.00 33.31 177 HIS A CA 1
ATOM 1471 C C . HIS A 1 177 ? -15.432 3.520 -11.643 1.00 33.31 177 HIS A C 1
ATOM 1473 O O . HIS A 1 177 ? -14.581 4.436 -11.522 1.00 33.31 177 HIS A O 1
#

pLDDT: mean 92.17, std 10.28, range [29.12, 97.94]

Foldseek 3Di:
DCLVVQQFKKDKDFADPPDDPVVVVVVCCVLQVADPDPVVCVVCVVVQHKHWDWDDDPRMIMITIGGGDGPRVVVDDMDGLAVQFDDDPQKTWGDDPSDTAIAGDPVLLVVLLVVLLVCLQPDPVVNLVSLQVSDPDDTPRHVVSSVVSQVNSQVVCVVVVHDGDDPVSRDDDDPPD